Protein AF-A0A345DM15-F1 (afdb_monomer_lite)

Organism: NCBI:txid1276259

pLDDT: mean 89.99, std 10.31, range [50.59, 97.75]

Sequence (51 aa):
MNKMGIKIGIDPSVTGTTAIVLYLNNKIIHSQDFFNKDWKEHYDFIDEYID

Foldseek 3Di:
DPDWDKDWDWAADPQAKIWIFIDTVNHTPDIDIDNHNDCPVVCVVVVVPPD

Secondary structure (DSSP, 8-state):
-PPP-EEEEEEE-TTS-EEEEEEETTEEEEEEEE-SS-HHHHHHHHHHHH-

Structure (mmCIF, N/CA/C/O backbone):
data_AF-A0A345DM15-F1
#
_entry.id   AF-A0A345DM15-F1
#
loop_
_atom_site.group_PDB
_atom_site.id
_atom_site.type_symbol
_atom_site.label_atom_id
_atom_site.label_alt_id
_atom_site.label_comp_id
_atom_site.label_asym_id
_atom_site.label_entity_id
_atom_site.label_seq_id
_atom_site.pdbx_PDB_ins_code
_atom_site.Cartn_x
_atom_site.Cartn_y
_atom_site.Cartn_z
_atom_site.occupancy
_atom_site.B_iso_or_equiv
_atom_site.auth_seq_id
_atom_site.auth_comp_id
_atom_site.auth_asym_id
_atom_site.auth_atom_id
_atom_site.pdbx_PDB_model_num
ATOM 1 N N . MET A 1 1 ? -20.734 0.327 20.775 1.00 50.59 1 MET A N 1
ATOM 2 C CA . MET A 1 1 ? -19.333 0.028 20.409 1.00 50.59 1 MET A CA 1
ATOM 3 C C . MET A 1 1 ? -19.045 0.714 19.085 1.00 50.59 1 MET A C 1
ATOM 5 O O . MET A 1 1 ? -19.776 0.458 18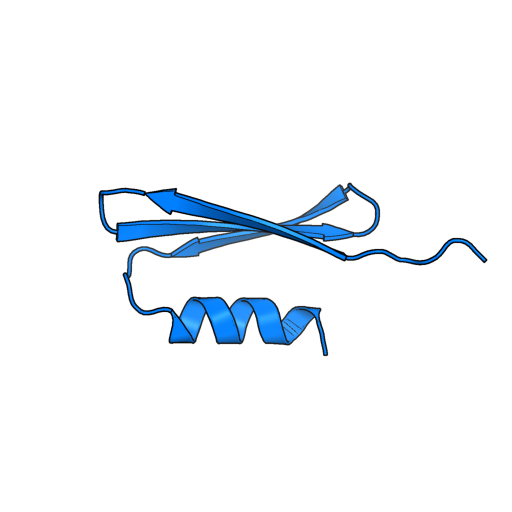.136 1.00 50.59 1 MET A O 1
ATOM 9 N N . ASN A 1 2 ? -18.053 1.605 19.018 1.00 56.41 2 ASN A N 1
ATOM 10 C CA . ASN A 1 2 ? -17.598 2.123 17.725 1.00 56.41 2 ASN A CA 1
ATOM 11 C C . ASN A 1 2 ? -16.873 0.985 17.004 1.00 56.41 2 ASN A C 1
ATOM 13 O O . ASN A 1 2 ? -15.960 0.393 17.578 1.00 56.41 2 ASN A O 1
ATOM 17 N N . LYS A 1 3 ? -17.299 0.641 15.785 1.00 63.09 3 LYS A N 1
ATOM 18 C CA . LYS A 1 3 ? -16.559 -0.314 14.955 1.00 63.09 3 LYS A CA 1
ATOM 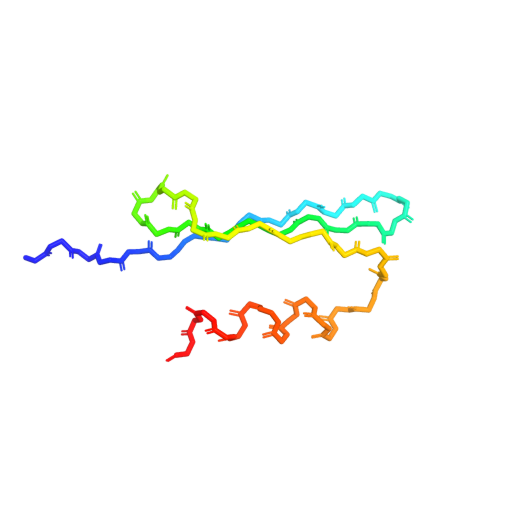19 C C . LYS A 1 3 ? -15.192 0.291 14.647 1.00 63.09 3 LYS A C 1
ATOM 21 O O . LYS A 1 3 ? -15.129 1.401 14.123 1.00 63.09 3 LYS A O 1
ATOM 26 N N . MET A 1 4 ? -14.126 -0.429 14.983 1.00 76.38 4 MET A N 1
ATOM 27 C CA . MET A 1 4 ? -12.795 -0.100 14.484 1.00 76.38 4 MET A CA 1
ATOM 28 C C . MET A 1 4 ? -12.770 -0.429 12.993 1.00 76.38 4 MET A C 1
ATOM 30 O O . MET A 1 4 ? -13.157 -1.529 12.603 1.00 76.38 4 MET A O 1
ATOM 34 N N . GLY A 1 5 ? -12.402 0.547 12.167 1.00 86.06 5 GLY A N 1
ATOM 35 C CA . GLY A 1 5 ? -12.332 0.389 10.717 1.00 86.06 5 GLY A CA 1
ATOM 36 C C . GLY A 1 5 ? -10.912 0.614 10.226 1.00 86.06 5 GLY A C 1
ATOM 37 O O . GLY A 1 5 ? -10.332 1.669 10.508 1.00 86.06 5 GLY A O 1
ATOM 38 N N . ILE A 1 6 ? -10.390 -0.362 9.486 1.00 92.25 6 ILE A N 1
ATOM 39 C CA . ILE A 1 6 ? -9.158 -0.223 8.712 1.00 92.25 6 ILE A CA 1
ATOM 40 C C . ILE A 1 6 ? -9.523 0.354 7.341 1.00 92.25 6 ILE A C 1
ATOM 42 O O . ILE A 1 6 ? -10.511 -0.053 6.729 1.00 92.25 6 ILE A O 1
ATOM 46 N N . LYS A 1 7 ? -8.752 1.337 6.873 1.00 94.38 7 LYS A N 1
ATOM 47 C CA . LYS A 1 7 ? -8.773 1.802 5.480 1.00 94.38 7 LYS A CA 1
ATOM 48 C C . LYS A 1 7 ? -7.378 1.662 4.897 1.00 94.38 7 LYS A C 1
ATOM 50 O O . LYS A 1 7 ? -6.397 1.850 5.610 1.00 94.38 7 LYS A O 1
ATOM 55 N N . ILE A 1 8 ? -7.316 1.388 3.603 1.00 96.50 8 ILE A N 1
ATOM 56 C CA . ILE A 1 8 ? -6.074 1.199 2.860 1.00 96.50 8 ILE A CA 1
ATOM 57 C C . ILE A 1 8 ? -6.115 2.167 1.678 1.00 96.50 8 ILE A C 1
ATOM 59 O O . ILE A 1 8 ? -7.071 2.1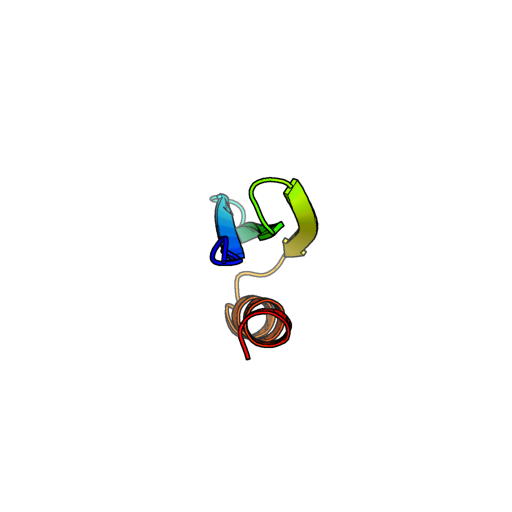51 0.903 1.00 96.50 8 ILE A O 1
ATOM 63 N N . GLY A 1 9 ? -5.123 3.045 1.577 1.00 96.81 9 GLY A N 1
ATOM 64 C CA . GLY A 1 9 ? -4.859 3.850 0.388 1.00 96.81 9 GLY A CA 1
ATOM 65 C C . GLY A 1 9 ? -3.763 3.184 -0.434 1.00 96.81 9 GLY A C 1
ATOM 66 O O . GLY A 1 9 ? -2.763 2.766 0.138 1.00 96.81 9 GLY A O 1
ATOM 67 N N . ILE A 1 10 ? -3.960 3.074 -1.747 1.00 96.56 10 ILE A N 1
ATOM 68 C CA . ILE A 1 10 ? -3.001 2.473 -2.682 1.00 96.56 10 ILE A CA 1
ATOM 69 C C . ILE A 1 10 ? -2.821 3.453 -3.841 1.00 96.56 10 ILE A C 1
ATOM 71 O O . ILE A 1 10 ? -3.797 3.778 -4.519 1.00 96.56 10 ILE A O 1
ATOM 75 N N . ASP A 1 11 ? -1.594 3.921 -4.049 1.00 95.69 11 ASP A N 1
ATOM 76 C CA . ASP A 1 11 ? -1.234 4.899 -5.079 1.00 95.69 11 ASP A CA 1
ATOM 77 C C . ASP A 1 11 ? -0.109 4.344 -5.972 1.00 95.69 11 ASP A C 1
ATOM 79 O O . ASP A 1 11 ? 1.076 4.506 -5.662 1.00 95.69 11 ASP A O 1
ATOM 83 N N . PRO A 1 12 ? -0.456 3.604 -7.044 1.00 93.06 12 PRO A N 1
ATOM 84 C CA . PRO A 1 12 ? 0.513 3.093 -8.001 1.00 93.06 12 PRO A CA 1
ATOM 85 C C . PRO A 1 12 ? 0.898 4.170 -9.023 1.00 93.06 12 PRO A C 1
ATOM 87 O O . PRO A 1 12 ? 0.053 4.806 -9.654 1.00 93.06 12 PRO A O 1
ATOM 90 N N . SER A 1 13 ? 2.194 4.319 -9.264 1.00 90.38 13 SER A N 1
ATOM 91 C CA . SER A 1 13 ? 2.762 5.238 -10.241 1.00 90.38 13 SER A CA 1
ATOM 92 C C . SER A 1 13 ? 3.067 4.542 -11.571 1.00 90.38 13 SER A C 1
ATOM 94 O O . SER A 1 13 ? 3.362 3.346 -11.651 1.00 90.38 13 SER A O 1
ATOM 96 N N . VAL A 1 14 ? 3.102 5.330 -12.650 1.00 82.25 14 VAL A N 1
ATOM 97 C CA . VAL A 1 14 ? 3.502 4.855 -13.990 1.00 82.25 14 VAL A CA 1
ATOM 98 C C . VAL A 1 14 ? 4.968 4.384 -14.016 1.00 8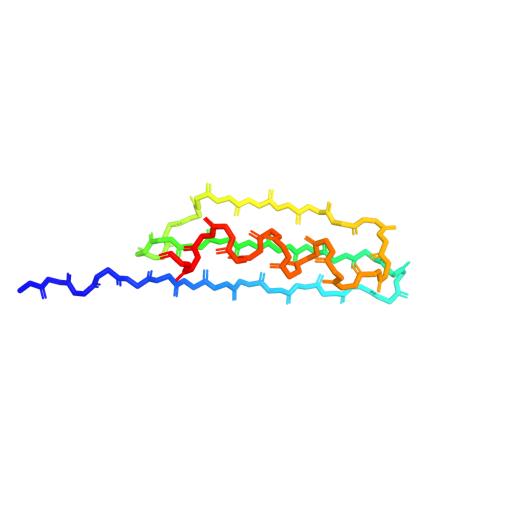2.25 14 VAL A C 1
ATOM 100 O O . VAL A 1 14 ? 5.350 3.573 -14.862 1.00 82.25 14 VAL A O 1
ATOM 103 N N . THR A 1 15 ? 5.799 4.838 -13.070 1.00 85.31 15 THR A N 1
ATOM 104 C CA . THR A 1 15 ? 7.212 4.442 -12.963 1.00 85.31 15 THR A CA 1
ATOM 105 C C . THR A 1 15 ? 7.404 3.080 -12.294 1.00 85.31 15 THR A C 1
ATOM 107 O O . THR A 1 15 ? 8.522 2.570 -12.287 1.00 85.31 15 THR A O 1
ATOM 110 N N . GLY A 1 16 ? 6.331 2.447 -11.805 1.00 82.50 16 GLY A N 1
ATOM 111 C CA . GLY A 1 16 ? 6.397 1.165 -11.100 1.00 82.50 16 GLY A CA 1
ATOM 112 C C . GLY A 1 16 ? 6.728 1.297 -9.620 1.00 82.50 16 GLY A C 1
ATOM 113 O O . GLY A 1 16 ? 7.280 0.364 -9.048 1.00 82.50 16 GLY A O 1
ATOM 114 N N . THR A 1 17 ? 6.428 2.456 -9.038 1.00 93.62 17 THR A N 1
ATOM 115 C CA . THR A 1 17 ? 6.445 2.665 -7.592 1.00 93.62 17 THR A CA 1
ATOM 116 C C . THR A 1 17 ? 5.010 2.594 -7.092 1.00 93.62 17 THR A C 1
ATOM 118 O O . THR A 1 17 ? 4.134 3.145 -7.747 1.00 93.62 17 THR A O 1
ATOM 121 N N . THR A 1 18 ? 4.751 1.978 -5.948 1.00 96.50 18 THR A N 1
ATOM 122 C CA . THR A 1 18 ? 3.427 2.016 -5.314 1.00 96.50 18 THR A CA 1
ATOM 123 C C . THR A 1 18 ? 3.585 2.487 -3.882 1.00 96.50 18 THR A C 1
ATOM 125 O O . THR A 1 18 ? 4.376 1.910 -3.143 1.00 96.50 18 THR A O 1
ATOM 128 N N . ALA A 1 19 ? 2.823 3.497 -3.477 1.00 96.62 19 ALA A N 1
ATOM 129 C CA . ALA A 1 19 ? 2.693 3.853 -2.070 1.00 96.62 19 ALA A CA 1
ATOM 130 C C . ALA A 1 19 ? 1.444 3.181 -1.487 1.00 96.62 19 ALA A C 1
ATOM 132 O O . ALA A 1 19 ? 0.362 3.248 -2.077 1.00 96.62 19 ALA A O 1
ATOM 133 N N . ILE A 1 20 ? 1.578 2.538 -0.327 1.00 97.31 20 ILE A N 1
ATOM 134 C CA . ILE A 1 20 ? 0.453 1.985 0.434 1.00 97.31 20 ILE A CA 1
ATOM 135 C C . ILE A 1 20 ? 0.402 2.655 1.805 1.00 97.31 20 ILE A C 1
ATOM 137 O O . ILE A 1 20 ? 1.397 2.688 2.526 1.00 97.31 20 ILE A O 1
ATOM 141 N N . VAL A 1 21 ? -0.773 3.166 2.182 1.00 97.75 21 VAL A N 1
ATOM 142 C CA . VAL A 1 21 ? -1.017 3.829 3.472 1.00 97.75 21 VAL A CA 1
ATOM 143 C C . VAL A 1 21 ? -2.153 3.136 4.211 1.00 97.75 21 VAL A C 1
ATOM 145 O O . VAL A 1 21 ? -3.255 2.986 3.683 1.00 97.75 21 VAL A O 1
ATOM 148 N N . LEU A 1 22 ? -1.908 2.762 5.463 1.00 96.12 22 LEU A N 1
ATOM 149 C CA . LEU A 1 22 ? -2.887 2.125 6.337 1.00 96.12 22 LEU A CA 1
ATOM 150 C C . LEU A 1 22 ? -3.441 3.129 7.342 1.00 96.12 22 LEU A C 1
ATOM 152 O O . LEU A 1 22 ? -2.690 3.864 7.990 1.00 96.12 22 LEU A O 1
ATOM 156 N N . TYR A 1 23 ? -4.761 3.119 7.514 1.00 95.19 23 TYR A N 1
ATOM 157 C CA . TYR A 1 23 ? -5.462 3.970 8.465 1.00 95.19 23 TYR A CA 1
ATOM 158 C C . TYR A 1 23 ? -6.278 3.139 9.446 1.00 95.19 23 TYR A C 1
ATOM 160 O O . TYR A 1 23 ? -7.122 2.350 9.031 1.00 95.19 23 TYR A O 1
ATOM 168 N N . LEU A 1 24 ? -6.139 3.423 10.740 1.00 93.06 24 LEU A N 1
ATOM 169 C CA . LEU A 1 24 ? -7.049 2.948 11.779 1.00 93.06 24 LEU A CA 1
ATOM 170 C C . LEU A 1 24 ? -7.873 4.127 12.292 1.00 93.06 24 LEU A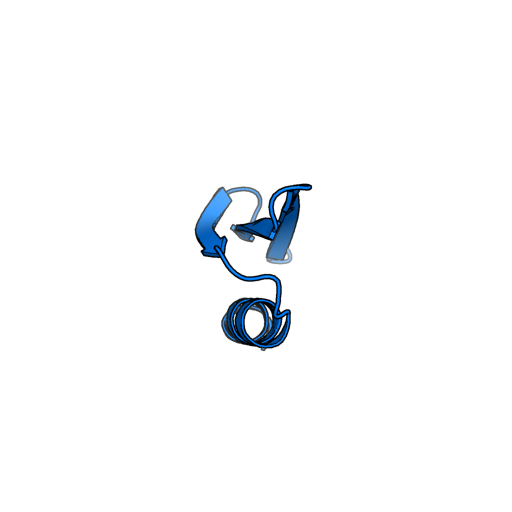 C 1
ATOM 172 O O . LEU A 1 24 ? -7.326 5.110 12.794 1.00 93.06 24 LEU A O 1
ATOM 176 N N . ASN A 1 25 ? -9.200 4.053 12.160 1.00 92.44 25 ASN A N 1
ATOM 177 C CA . ASN A 1 25 ? -10.104 5.138 12.567 1.00 92.44 25 ASN A CA 1
ATOM 178 C C . ASN A 1 25 ? -9.715 6.501 11.950 1.00 92.44 25 ASN A C 1
ATOM 180 O O . ASN A 1 25 ? -9.703 7.529 12.626 1.00 92.44 25 ASN A O 1
ATOM 184 N N . ASN A 1 26 ? -9.387 6.493 10.651 1.00 91.56 26 ASN A N 1
ATOM 185 C CA . ASN A 1 26 ? -8.921 7.644 9.859 1.00 91.56 26 ASN A CA 1
ATOM 186 C C . ASN A 1 26 ? -7.559 8.237 10.269 1.00 91.56 26 ASN A C 1
ATOM 188 O O . ASN A 1 26 ? -7.178 9.277 9.737 1.00 91.56 26 ASN A O 1
ATOM 192 N N . LYS A 1 27 ? -6.811 7.604 11.178 1.00 94.06 27 LYS A N 1
ATOM 193 C CA . LYS A 1 27 ? -5.433 7.993 11.507 1.00 94.06 27 LYS A CA 1
ATOM 194 C C . LYS A 1 27 ? -4.453 7.069 10.803 1.00 94.06 27 LYS A C 1
ATOM 196 O O . LYS A 1 27 ? -4.652 5.861 10.852 1.00 94.06 27 LYS A O 1
ATOM 201 N N . ILE A 1 28 ? -3.411 7.630 10.192 1.00 96.12 28 ILE A N 1
ATOM 202 C CA . ILE A 1 28 ? -2.334 6.847 9.573 1.00 96.12 28 ILE A CA 1
ATOM 203 C C . ILE A 1 28 ? -1.621 6.048 10.664 1.00 96.12 28 ILE A C 1
ATOM 205 O O . ILE A 1 28 ? -1.238 6.611 11.690 1.00 96.12 28 ILE A O 1
ATOM 209 N N . ILE A 1 29 ? -1.459 4.750 10.431 1.00 95.06 29 ILE A N 1
ATOM 210 C CA . ILE A 1 29 ? -0.705 3.844 11.306 1.00 95.06 29 ILE A CA 1
ATOM 211 C C . ILE A 1 29 ? 0.541 3.280 10.622 1.00 95.06 29 ILE A C 1
ATOM 213 O O . ILE A 1 29 ? 1.494 2.929 11.309 1.00 95.06 29 ILE A O 1
ATOM 217 N N . HIS A 1 30 ? 0.551 3.228 9.288 1.00 96.00 30 HIS A N 1
ATOM 218 C CA . HIS A 1 30 ? 1.699 2.795 8.502 1.00 96.00 30 HIS A CA 1
ATOM 219 C C . HIS A 1 30 ? 1.653 3.423 7.106 1.00 96.00 30 HIS A C 1
ATOM 221 O O . HIS A 1 30 ? 0.572 3.691 6.579 1.00 96.00 30 HIS A O 1
ATOM 227 N N . SER A 1 31 ? 2.823 3.638 6.513 1.00 96.38 31 SER A N 1
ATOM 228 C CA . SER A 1 31 ? 2.994 4.019 5.113 1.00 96.38 31 SER A CA 1
ATOM 229 C C . SER A 1 31 ? 4.241 3.330 4.579 1.00 96.38 31 SER A C 1
ATOM 231 O O . SER A 1 31 ? 5.286 3.429 5.217 1.00 96.38 31 SER A O 1
ATOM 233 N N . GLN A 1 32 ? 4.134 2.661 3.435 1.00 96.62 32 GLN A N 1
ATOM 234 C CA . GLN A 1 32 ? 5.242 1.948 2.809 1.00 96.62 32 GLN A CA 1
ATOM 235 C C . GLN A 1 32 ? 5.276 2.240 1.309 1.00 96.62 32 GLN A C 1
ATOM 237 O O . GLN A 1 32 ? 4.259 2.121 0.624 1.00 96.62 32 GLN A O 1
ATOM 242 N N . ASP A 1 33 ? 6.464 2.584 0.816 1.00 96.50 33 ASP A N 1
ATOM 243 C CA . ASP A 1 33 ? 6.736 2.720 -0.611 1.00 96.50 33 ASP A CA 1
ATOM 244 C C . ASP A 1 33 ? 7.372 1.432 -1.134 1.00 96.50 33 ASP A C 1
ATOM 246 O O . ASP A 1 33 ? 8.320 0.900 -0.549 1.00 96.50 33 ASP A O 1
ATOM 250 N N . PHE A 1 34 ? 6.874 0.958 -2.266 1.00 95.50 34 PHE A N 1
ATOM 251 C CA . PHE A 1 34 ? 7.402 -0.181 -2.999 1.00 95.50 34 PHE A CA 1
ATOM 252 C C . PHE A 1 34 ? 8.000 0.316 -4.306 1.00 95.50 34 PHE A C 1
ATOM 254 O O . PHE A 1 34 ? 7.350 1.036 -5.057 1.00 95.50 34 PHE A O 1
ATOM 261 N N . PHE A 1 35 ? 9.235 -0.083 -4.601 1.00 94.50 35 PHE A N 1
ATOM 262 C CA . PHE A 1 35 ? 9.951 0.298 -5.830 1.00 94.50 35 PHE A CA 1
ATOM 263 C C . PHE A 1 35 ? 9.954 -0.820 -6.876 1.00 94.50 35 PHE A C 1
ATOM 265 O O . PHE A 1 35 ? 10.760 -0.817 -7.808 1.00 94.50 35 PHE A O 1
ATOM 272 N N . ASN A 1 36 ? 9.078 -1.801 -6.694 1.00 88.44 36 ASN A N 1
ATOM 273 C CA . ASN A 1 36 ? 8.908 -2.929 -7.584 1.00 88.44 36 ASN A CA 1
ATOM 274 C C . ASN A 1 36 ? 7.446 -3.014 -8.040 1.00 88.44 36 ASN A C 1
ATOM 276 O O . ASN A 1 36 ? 6.539 -2.471 -7.417 1.00 88.44 36 ASN A O 1
ATOM 280 N N . LYS A 1 37 ? 7.237 -3.713 -9.156 1.00 86.50 37 LYS A N 1
ATOM 281 C CA . LYS A 1 37 ? 5.911 -3.950 -9.743 1.00 86.50 37 LYS A CA 1
ATOM 282 C C . LYS A 1 37 ? 5.303 -5.284 -9.292 1.00 86.50 37 LYS A C 1
ATOM 284 O O . LYS A 1 37 ? 4.262 -5.673 -9.819 1.00 86.50 37 LYS A O 1
ATOM 289 N N . ASP A 1 38 ? 5.982 -6.010 -8.404 1.00 88.25 38 ASP A N 1
ATOM 290 C CA . ASP A 1 38 ? 5.533 -7.312 -7.930 1.00 88.25 38 ASP A CA 1
ATOM 291 C C . ASP A 1 38 ? 4.54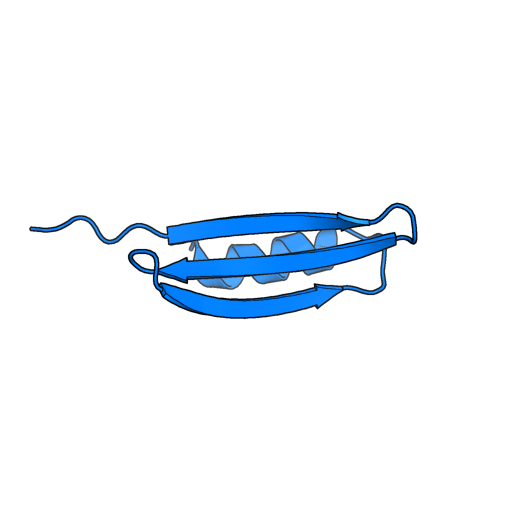8 -7.125 -6.773 1.00 88.25 38 ASP A C 1
ATOM 293 O O . ASP A 1 38 ? 4.896 -6.715 -5.667 1.00 88.25 38 ASP A O 1
ATOM 297 N N . TRP A 1 39 ? 3.284 -7.439 -7.036 1.00 91.75 39 TRP A N 1
ATOM 298 C CA . TRP A 1 39 ? 2.211 -7.274 -6.063 1.00 91.75 39 TRP A CA 1
ATOM 299 C C . TRP A 1 39 ? 2.286 -8.246 -4.893 1.00 91.75 39 TRP A C 1
ATOM 301 O O . TRP A 1 39 ? 1.572 -8.031 -3.919 1.00 91.75 39 TRP A O 1
ATOM 311 N N . LYS A 1 40 ? 3.136 -9.278 -4.945 1.00 94.69 40 LYS A N 1
ATOM 312 C CA . LYS A 1 40 ? 3.263 -10.215 -3.830 1.00 94.69 40 LYS A CA 1
ATOM 313 C C . LYS A 1 40 ? 3.681 -9.508 -2.541 1.00 94.69 40 LYS A C 1
ATOM 315 O O . LYS A 1 40 ? 3.008 -9.653 -1.533 1.00 94.69 40 LYS A O 1
ATOM 320 N N . GLU A 1 41 ? 4.716 -8.672 -2.595 1.00 94.00 41 GLU A N 1
ATOM 321 C CA . GLU A 1 41 ? 5.191 -7.938 -1.412 1.00 94.00 41 GLU A CA 1
ATOM 322 C C . GLU A 1 41 ? 4.159 -6.918 -0.905 1.00 94.00 41 GLU A C 1
ATOM 324 O O . GLU A 1 41 ? 4.050 -6.673 0.291 1.00 94.00 41 GLU A O 1
ATOM 329 N N . HIS A 1 42 ? 3.368 -6.348 -1.817 1.00 95.06 42 HIS A N 1
ATOM 330 C CA . HIS A 1 42 ? 2.295 -5.411 -1.488 1.00 95.06 42 HIS A CA 1
ATOM 331 C C . HIS A 1 42 ? 1.127 -6.124 -0.795 1.00 95.06 42 HIS A C 1
ATOM 333 O O . HIS A 1 42 ? 0.541 -5.583 0.141 1.00 95.06 42 HIS A O 1
ATOM 339 N N . TYR A 1 43 ? 0.781 -7.323 -1.279 1.00 95.06 43 TYR A N 1
ATOM 340 C CA . TYR A 1 43 ? -0.225 -8.193 -0.680 1.00 95.06 43 TYR A CA 1
ATOM 341 C C . TYR A 1 43 ? 0.220 -8.629 0.711 1.00 95.06 43 TYR A C 1
ATOM 343 O O . TYR A 1 43 ? -0.513 -8.377 1.658 1.00 95.06 43 TYR A O 1
ATOM 351 N N . ASP A 1 44 ? 1.426 -9.194 0.828 1.00 95.00 44 ASP A N 1
ATOM 352 C CA . ASP A 1 44 ? 1.976 -9.683 2.095 1.00 95.00 44 ASP A CA 1
ATOM 353 C C . ASP A 1 44 ? 1.988 -8.547 3.138 1.00 95.00 44 ASP A C 1
ATOM 355 O O . ASP A 1 44 ? 1.541 -8.728 4.267 1.00 95.00 44 ASP A O 1
ATOM 359 N N . PHE A 1 45 ? 2.379 -7.333 2.730 1.00 94.00 45 PHE A N 1
ATOM 360 C CA . PHE A 1 45 ? 2.312 -6.147 3.584 1.00 94.00 45 PHE A CA 1
ATOM 361 C C . PHE A 1 45 ? 0.892 -5.797 4.046 1.00 94.00 45 PHE A C 1
ATOM 363 O O . PHE A 1 45 ? 0.712 -5.386 5.184 1.00 94.00 45 PHE A O 1
ATOM 370 N N . ILE A 1 46 ? -0.122 -5.898 3.182 1.00 94.44 46 ILE A N 1
ATOM 371 C CA . ILE A 1 46 ? -1.511 -5.606 3.565 1.00 94.44 46 ILE A CA 1
ATOM 372 C C . ILE A 1 46 ? -2.065 -6.699 4.492 1.00 94.44 46 ILE A C 1
ATOM 374 O O . ILE A 1 46 ? -2.746 -6.367 5.465 1.00 94.44 46 ILE A O 1
ATOM 378 N N . ASP A 1 47 ? -1.775 -7.965 4.186 1.00 94.50 47 ASP A N 1
ATOM 379 C CA . ASP A 1 47 ? -2.240 -9.170 4.886 1.00 94.50 47 ASP A CA 1
ATOM 380 C C . ASP A 1 47 ? -1.879 -9.124 6.380 1.00 94.50 47 ASP A C 1
ATOM 382 O O . ASP A 1 47 ? -2.745 -9.324 7.229 1.00 94.50 47 ASP A O 1
ATOM 386 N N . GLU A 1 48 ? -0.656 -8.680 6.707 1.00 91.44 48 GLU A N 1
ATOM 387 C CA . GLU A 1 48 ? -0.163 -8.482 8.084 1.00 91.44 48 GLU A CA 1
ATOM 388 C C . GLU A 1 48 ? -1.040 -7.573 8.970 1.00 91.44 48 GLU A C 1
ATOM 390 O O . GLU A 1 48 ? -0.892 -7.577 10.195 1.00 91.44 48 GLU A O 1
ATOM 395 N N . TYR A 1 49 ? -1.931 -6.767 8.383 1.00 89.06 49 TYR A N 1
ATOM 396 C CA . TYR A 1 49 ? -2.774 -5.813 9.111 1.00 89.06 49 TYR A CA 1
ATOM 397 C C . TYR A 1 49 ? -4.271 -6.110 9.044 1.00 89.06 49 TYR A C 1
ATOM 399 O O . TYR A 1 49 ? -5.032 -5.438 9.749 1.00 89.06 49 TYR A O 1
ATOM 407 N N . ILE A 1 50 ? -4.714 -7.030 8.184 1.00 84.06 50 ILE A N 1
ATOM 408 C CA . ILE A 1 50 ? -6.143 -7.319 7.981 1.00 84.06 50 ILE A CA 1
ATOM 409 C C . ILE A 1 50 ? -6.587 -8.690 8.505 1.00 84.06 50 ILE A C 1
ATOM 411 O O . ILE A 1 50 ? -7.798 -8.862 8.676 1.00 84.06 50 ILE A O 1
ATOM 415 N N . ASP A 1 51 ? -5.646 -9.592 8.798 1.00 64.25 51 ASP A N 1
ATOM 416 C CA . ASP A 1 51 ? -5.866 -10.862 9.512 1.00 64.25 51 ASP A CA 1
ATOM 417 C C . ASP A 1 51 ? -5.730 -10.714 11.043 1.00 64.25 51 ASP A C 1
ATOM 419 O O . ASP A 1 51 ? -6.543 -11.337 11.773 1.00 64.25 51 ASP A O 1
#

Radius of gyration: 11.99 Å; chains: 1; bounding box: 29×19×34 Å